Protein AF-U6KSF5-F1 (afdb_monomer)

Structure (mmCIF, N/CA/C/O backbone):
data_AF-U6KSF5-F1
#
_entry.id   AF-U6KSF5-F1
#
loop_
_atom_site.group_PDB
_atom_site.id
_atom_site.type_symbol
_atom_site.label_atom_id
_atom_site.label_alt_id
_atom_site.label_comp_id
_atom_site.label_asym_id
_atom_site.label_entity_id
_atom_site.label_seq_id
_atom_site.pdbx_PDB_ins_code
_atom_site.Cartn_x
_atom_site.Cartn_y
_atom_site.Cartn_z
_atom_site.occupancy
_atom_site.B_iso_or_equiv
_atom_site.auth_seq_id
_atom_site.auth_comp_id
_ato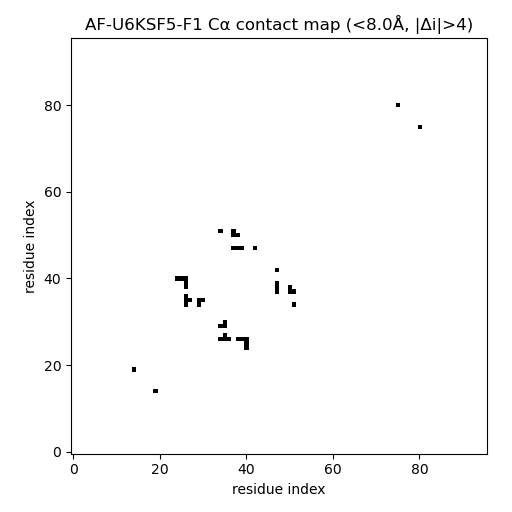m_site.auth_asym_id
_atom_site.auth_atom_id
_atom_site.pdbx_PDB_model_num
ATOM 1 N N . MET A 1 1 ? 51.119 26.376 4.479 1.00 58.59 1 MET A N 1
ATOM 2 C CA . MET A 1 1 ? 50.257 26.314 3.271 1.00 58.59 1 MET A CA 1
ATOM 3 C C . MET A 1 1 ? 48.824 25.981 3.683 1.00 58.59 1 MET A C 1
ATOM 5 O O . MET A 1 1 ? 48.631 24.988 4.375 1.00 58.59 1 MET A O 1
ATOM 9 N N . LYS A 1 2 ? 47.821 26.800 3.326 1.00 65.06 2 LYS A N 1
ATOM 10 C CA . LYS A 1 2 ? 46.407 26.511 3.648 1.00 65.06 2 LYS A CA 1
ATOM 11 C C . LYS A 1 2 ? 45.930 25.303 2.826 1.00 65.06 2 LYS A C 1
ATOM 13 O O . LYS A 1 2 ? 46.091 25.297 1.609 1.00 65.06 2 LYS A O 1
ATOM 18 N N . ARG A 1 3 ? 45.354 24.281 3.473 1.00 65.25 3 ARG A N 1
ATOM 19 C CA . ARG A 1 3 ? 44.778 23.105 2.794 1.00 65.25 3 ARG A CA 1
ATOM 20 C C . ARG A 1 3 ? 43.508 23.530 2.051 1.00 65.25 3 ARG A C 1
ATOM 22 O O . ARG A 1 3 ? 42.471 23.729 2.678 1.00 65.25 3 ARG A O 1
ATOM 29 N N . THR A 1 4 ? 43.569 23.680 0.733 1.00 73.56 4 THR A N 1
ATOM 30 C CA . THR A 1 4 ? 42.366 23.878 -0.084 1.00 73.56 4 THR A CA 1
ATOM 31 C C . THR A 1 4 ? 41.716 22.524 -0.373 1.00 73.56 4 THR A C 1
ATOM 33 O O . THR A 1 4 ? 42.385 21.547 -0.712 1.00 73.56 4 THR A O 1
ATOM 36 N N . ARG A 1 5 ? 40.394 22.425 -0.185 1.00 73.88 5 ARG A N 1
ATOM 37 C CA . ARG A 1 5 ? 39.645 21.202 -0.510 1.00 73.88 5 ARG A CA 1
ATOM 38 C C . ARG A 1 5 ? 39.684 20.991 -2.025 1.00 73.88 5 ARG A C 1
ATOM 40 O O . ARG A 1 5 ? 39.330 21.896 -2.779 1.00 73.88 5 ARG A O 1
ATOM 47 N N . LYS A 1 6 ? 40.081 19.796 -2.476 1.00 72.12 6 LYS A N 1
ATOM 48 C CA . LYS A 1 6 ? 40.000 19.427 -3.896 1.00 72.12 6 LYS A CA 1
ATOM 49 C C . LYS A 1 6 ? 38.531 19.423 -4.331 1.00 72.12 6 LYS A C 1
ATOM 51 O O . LYS A 1 6 ? 37.692 18.784 -3.698 1.00 72.12 6 LYS A O 1
ATOM 56 N N . ARG A 1 7 ? 38.217 20.148 -5.408 1.00 72.69 7 ARG A N 1
ATOM 57 C CA . ARG A 1 7 ? 36.874 20.199 -5.997 1.00 72.69 7 ARG A CA 1
ATOM 58 C C . ARG A 1 7 ? 36.556 18.840 -6.624 1.00 72.69 7 ARG A C 1
ATOM 60 O O . ARG A 1 7 ? 37.214 18.437 -7.577 1.00 72.69 7 ARG A O 1
ATOM 67 N N . VAL A 1 8 ? 35.547 18.141 -6.106 1.00 76.31 8 VAL A N 1
ATOM 68 C CA . VAL A 1 8 ? 35.062 16.889 -6.703 1.00 76.31 8 VAL A CA 1
ATOM 69 C C . VAL A 1 8 ? 34.175 17.237 -7.897 1.00 76.31 8 VAL A C 1
ATOM 71 O O . VAL A 1 8 ? 33.077 17.771 -7.734 1.00 76.31 8 VAL A O 1
ATOM 74 N N . LEU A 1 9 ? 34.657 16.965 -9.109 1.00 75.19 9 LEU A N 1
ATOM 75 C CA . LEU A 1 9 ? 33.851 17.085 -10.321 1.00 75.19 9 LEU A CA 1
ATOM 76 C C . LEU A 1 9 ? 32.898 15.888 -10.396 1.00 75.19 9 LEU A C 1
ATOM 78 O O . LEU A 1 9 ? 33.331 14.738 -10.414 1.00 75.19 9 LEU A O 1
ATOM 82 N N . ARG A 1 10 ? 31.586 16.151 -10.427 1.00 72.31 10 ARG A N 1
ATOM 83 C CA . ARG A 1 10 ? 30.588 15.097 -10.647 1.00 72.31 10 ARG A CA 1
ATOM 84 C C . ARG A 1 10 ? 30.693 14.607 -12.088 1.00 72.31 10 ARG A C 1
ATOM 86 O O . ARG A 1 10 ? 30.621 15.413 -13.015 1.00 72.31 10 ARG A O 1
ATOM 93 N N . VAL A 1 11 ? 30.820 13.293 -12.261 1.00 75.00 11 VAL A N 1
ATOM 94 C CA . VAL A 1 11 ? 30.820 12.645 -13.577 1.00 75.00 11 VAL A CA 1
ATOM 95 C C . VAL A 1 11 ? 29.526 13.010 -14.306 1.00 75.00 11 VAL A C 1
ATOM 97 O O . VAL A 1 11 ? 28.427 12.706 -13.839 1.00 75.00 11 VAL A O 1
ATOM 100 N N . GLN A 1 1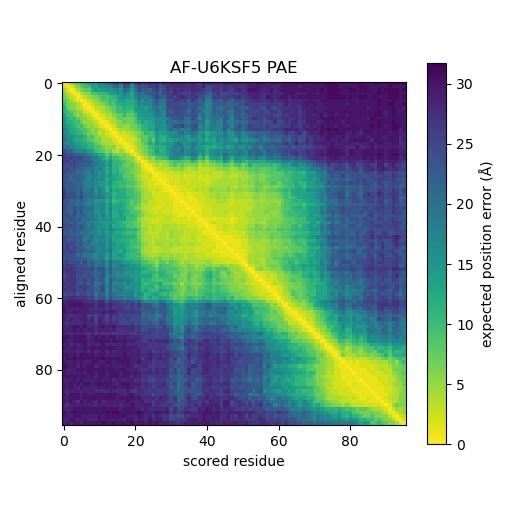2 ? 29.648 13.698 -15.441 1.00 70.69 12 GLN A N 1
ATOM 101 C CA . GLN A 1 12 ? 28.500 14.042 -16.271 1.00 70.69 12 GLN A CA 1
ATOM 102 C C . GLN A 1 12 ? 28.182 12.892 -17.229 1.00 70.69 12 GLN A C 1
ATOM 104 O O . GLN A 1 12 ? 29.026 12.450 -18.005 1.00 70.69 12 GLN A O 1
ATOM 109 N N . SER A 1 13 ? 26.935 12.423 -17.195 1.00 69.56 13 SER A N 1
ATOM 110 C CA . SER A 1 13 ? 26.426 11.444 -18.158 1.00 69.56 13 SER A CA 1
ATOM 111 C C . SER A 1 13 ? 26.390 12.038 -19.568 1.00 69.56 13 SER A C 1
ATOM 113 O O . SER A 1 13 ? 25.880 13.140 -19.762 1.00 69.56 13 SER A O 1
ATOM 115 N N . ARG A 1 14 ? 26.850 11.288 -20.575 1.00 76.69 14 ARG A N 1
ATOM 116 C CA . ARG A 1 14 ? 26.769 11.684 -21.995 1.00 76.69 14 ARG A CA 1
ATOM 117 C C . ARG A 1 14 ? 25.356 11.574 -22.593 1.00 76.69 14 ARG A C 1
ATOM 119 O O . ARG A 1 14 ? 25.154 11.925 -23.747 1.00 76.69 14 ARG A O 1
ATOM 126 N N . ARG A 1 15 ? 24.364 11.100 -21.829 1.00 70.75 15 ARG A N 1
ATOM 127 C CA . ARG A 1 15 ? 22.989 10.904 -22.323 1.00 70.75 15 ARG A CA 1
ATOM 128 C C . ARG A 1 15 ? 22.259 12.244 -22.526 1.00 70.75 15 ARG A C 1
ATOM 130 O O . ARG A 1 15 ? 22.457 13.152 -21.706 1.00 70.75 15 ARG A O 1
ATOM 137 N N . PRO A 1 16 ? 21.379 12.371 -23.540 1.00 74.75 16 PRO A N 1
ATOM 138 C CA . PRO A 1 16 ? 20.573 13.574 -23.764 1.00 74.75 16 PRO A CA 1
ATOM 139 C C . PRO A 1 16 ? 19.602 13.832 -22.600 1.00 74.75 16 PRO A C 1
ATOM 141 O O . PRO A 1 16 ? 19.148 12.894 -21.944 1.00 74.75 16 PRO A O 1
ATOM 144 N N . LYS A 1 17 ? 19.266 15.104 -22.321 1.00 68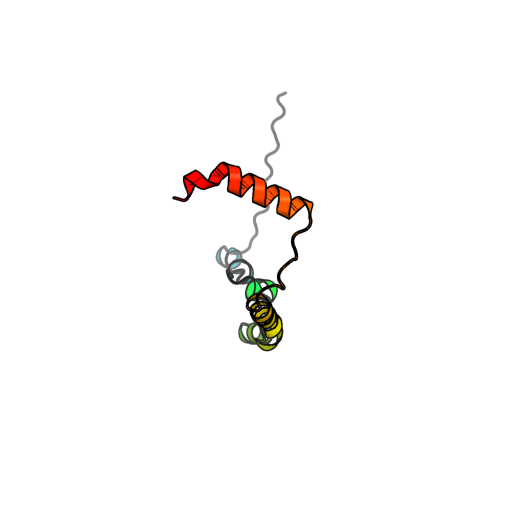.19 17 LYS A N 1
ATOM 145 C CA . LYS A 1 17 ? 18.401 15.491 -21.180 1.00 68.19 17 LYS A CA 1
ATOM 146 C C . LYS A 1 17 ? 17.022 14.814 -21.205 1.00 68.19 17 LYS A C 1
ATOM 148 O O . LYS A 1 17 ? 16.496 14.516 -20.139 1.00 68.19 17 LYS A O 1
ATOM 153 N N . SER A 1 18 ? 16.467 14.539 -22.385 1.00 63.19 18 SER A N 1
ATOM 154 C CA . SER A 1 18 ? 15.215 13.787 -22.564 1.00 63.19 18 SER A CA 1
ATOM 155 C C . SER A 1 18 ? 15.331 12.352 -22.046 1.00 63.19 18 SER A C 1
ATOM 157 O O . SER A 1 18 ? 14.507 11.923 -21.250 1.00 63.19 18 SER A O 1
ATOM 159 N N . ALA A 1 19 ? 16.418 11.651 -22.372 1.00 64.12 19 ALA A N 1
ATOM 160 C CA . ALA A 1 19 ? 16.718 10.324 -21.831 1.00 64.12 19 ALA A CA 1
ATOM 161 C C . ALA A 1 19 ? 17.085 10.357 -20.335 1.00 64.12 19 ALA A C 1
ATOM 163 O O . ALA A 1 19 ? 16.899 9.368 -19.634 1.00 64.12 19 ALA A O 1
ATOM 164 N N . ARG A 1 20 ? 17.571 11.497 -19.816 1.00 63.03 20 ARG A N 1
ATOM 165 C CA . ARG A 1 20 ? 17.736 11.713 -18.363 1.00 63.03 20 ARG A CA 1
ATOM 166 C C . ARG A 1 20 ? 16.397 11.907 -17.639 1.00 63.03 20 ARG A C 1
ATOM 168 O O . ARG A 1 20 ? 16.342 11.689 -16.436 1.00 63.03 20 ARG A O 1
ATOM 175 N N . ARG A 1 21 ? 15.351 12.336 -18.354 1.00 59.94 21 ARG A N 1
ATOM 176 C CA . ARG A 1 21 ? 13.987 12.584 -17.850 1.00 59.94 21 ARG A CA 1
ATOM 177 C C . ARG A 1 21 ? 12.989 11.467 -18.187 1.00 59.94 21 ARG A C 1
ATOM 179 O O . ARG A 1 21 ? 11.857 11.529 -17.729 1.00 59.94 21 ARG A O 1
ATOM 186 N N . GLY A 1 22 ? 13.391 10.475 -18.981 1.00 57.81 22 GLY A N 1
ATOM 187 C CA . GLY A 1 22 ? 12.470 9.549 -19.648 1.00 57.81 22 GLY A CA 1
ATOM 188 C C . GLY A 1 22 ? 11.895 8.432 -18.781 1.00 57.81 22 GLY A C 1
ATOM 189 O O . GLY A 1 22 ? 11.001 7.731 -19.239 1.00 57.81 22 GLY A O 1
ATOM 190 N N . PHE A 1 23 ? 12.372 8.255 -17.548 1.00 62.34 23 PHE A N 1
ATOM 191 C CA . PHE A 1 23 ? 11.811 7.253 -16.646 1.00 62.34 23 PHE A CA 1
ATOM 192 C C . PHE A 1 23 ? 10.916 7.931 -15.612 1.00 62.34 23 PHE A C 1
ATOM 194 O O . PHE A 1 23 ? 11.387 8.422 -14.584 1.00 62.34 23 PHE A O 1
ATOM 201 N N . TYR A 1 24 ? 9.619 7.984 -15.913 1.00 69.50 24 TYR A N 1
ATOM 202 C CA . TYR A 1 24 ? 8.615 8.346 -14.923 1.00 69.50 24 TYR A CA 1
ATOM 203 C C . TYR A 1 24 ? 8.371 7.117 -14.052 1.00 69.50 24 TYR A C 1
ATOM 205 O O . TYR A 1 24 ? 7.793 6.127 -14.493 1.00 69.50 24 TYR A O 1
ATOM 213 N N . ASP A 1 25 ? 8.870 7.161 -12.821 1.00 78.50 25 ASP A N 1
ATOM 214 C CA . ASP A 1 25 ? 8.678 6.089 -11.852 1.00 78.50 25 ASP A CA 1
ATOM 215 C C . ASP A 1 25 ? 7.226 6.135 -11.348 1.00 78.50 25 ASP A C 1
ATOM 217 O O . ASP A 1 25 ? 6.904 6.780 -10.347 1.00 78.50 25 ASP A O 1
ATOM 221 N N . LEU A 1 26 ? 6.328 5.492 -12.098 1.00 82.12 26 LEU A N 1
ATOM 222 C CA . LEU A 1 26 ? 4.894 5.453 -11.806 1.00 82.12 26 LEU A CA 1
ATOM 223 C C . LEU A 1 26 ? 4.628 4.827 -10.437 1.00 82.12 26 LEU A C 1
ATOM 225 O O . LEU A 1 26 ? 3.758 5.300 -9.707 1.00 82.12 26 LEU A O 1
ATOM 229 N N . LYS A 1 27 ? 5.440 3.844 -10.035 1.00 86.06 27 LYS A N 1
ATOM 230 C CA . LYS A 1 27 ? 5.401 3.267 -8.689 1.00 86.06 27 LYS A CA 1
ATOM 231 C C . LYS A 1 27 ? 5.622 4.324 -7.603 1.00 86.06 27 LYS A C 1
ATOM 233 O O . LYS A 1 27 ? 4.887 4.349 -6.620 1.00 86.06 27 LYS A O 1
ATOM 238 N N . LYS A 1 28 ? 6.608 5.217 -7.749 1.00 84.75 28 LYS A N 1
ATOM 239 C CA . LYS A 1 28 ? 6.851 6.285 -6.757 1.00 84.75 28 LYS A CA 1
ATOM 240 C C . LYS A 1 28 ? 5.707 7.287 -6.669 1.00 84.75 28 LYS A C 1
ATOM 242 O O . LYS A 1 28 ? 5.403 7.725 -5.559 1.00 84.75 28 LYS A O 1
ATOM 247 N N . ASN A 1 29 ? 5.084 7.591 -7.804 1.00 84.25 29 ASN A N 1
ATOM 248 C CA . ASN A 1 29 ? 4.028 8.595 -7.920 1.00 84.25 29 ASN A CA 1
ATOM 249 C C . ASN A 1 29 ? 2.617 8.056 -7.625 1.00 84.25 29 ASN A C 1
ATOM 251 O O . ASN A 1 29 ? 1.685 8.847 -7.510 1.00 84.25 29 ASN A O 1
ATOM 255 N N . CYS A 1 30 ? 2.438 6.740 -7.479 1.00 85.12 30 CYS A N 1
ATOM 256 C CA . CYS A 1 30 ? 1.171 6.171 -7.023 1.00 85.12 30 CYS A CA 1
ATOM 257 C C . CYS A 1 30 ? 0.890 6.576 -5.570 1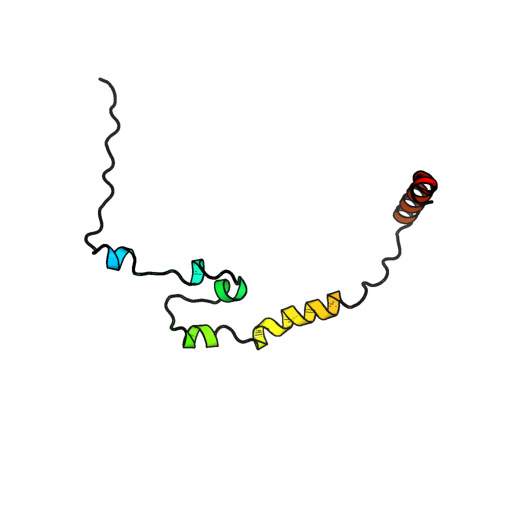.00 85.12 30 CYS A C 1
ATOM 259 O O . CYS A 1 30 ? 1.712 6.335 -4.680 1.00 85.12 30 CYS A O 1
ATOM 261 N N . LEU A 1 31 ? -0.285 7.170 -5.343 1.00 86.56 31 LEU A N 1
ATOM 262 C CA . LEU A 1 31 ? -0.790 7.497 -4.006 1.00 86.56 31 LEU A CA 1
ATOM 263 C C . LEU A 1 31 ? -1.375 6.269 -3.305 1.00 86.56 31 LEU A C 1
ATOM 265 O O . LEU A 1 31 ? -1.219 6.123 -2.097 1.00 86.56 31 LEU A O 1
ATOM 269 N N . ASP A 1 32 ? -2.006 5.374 -4.067 1.00 85.12 32 ASP A N 1
ATOM 270 C CA . ASP A 1 32 ? -2.596 4.152 -3.530 1.00 85.12 32 ASP A CA 1
ATOM 271 C C . ASP A 1 32 ? -1.488 3.179 -3.068 1.00 85.12 32 ASP A C 1
ATOM 273 O O . ASP A 1 32 ? -0.663 2.753 -3.890 1.00 85.12 32 ASP A O 1
ATOM 277 N N . PRO A 1 33 ? -1.443 2.814 -1.771 1.00 84.31 33 PRO A N 1
ATOM 278 C CA . PRO A 1 33 ? -0.420 1.933 -1.220 1.00 84.31 33 PRO A CA 1
ATOM 279 C C . PRO A 1 33 ? -0.487 0.506 -1.780 1.00 84.31 33 PRO A C 1
ATOM 281 O O . PRO A 1 33 ? 0.561 -0.127 -1.939 1.00 84.31 33 PRO A O 1
ATOM 284 N N . ILE A 1 34 ? -1.679 0.001 -2.112 1.00 83.50 34 ILE A N 1
ATOM 285 C CA . ILE A 1 34 ? -1.872 -1.352 -2.652 1.00 83.50 34 ILE A CA 1
ATOM 286 C C . ILE A 1 34 ? -1.296 -1.411 -4.063 1.00 83.50 34 ILE A C 1
ATOM 288 O O . ILE A 1 34 ? -0.434 -2.247 -4.358 1.00 83.50 34 ILE A O 1
ATOM 292 N N . LEU A 1 35 ? -1.700 -0.463 -4.913 1.00 83.50 35 LEU A N 1
ATOM 293 C CA . LEU A 1 35 ? -1.151 -0.333 -6.259 1.00 83.50 35 LEU A CA 1
ATOM 294 C C . LEU A 1 35 ? 0.357 -0.110 -6.201 1.00 83.50 35 LEU A C 1
ATOM 296 O O . LEU A 1 35 ? 1.107 -0.823 -6.859 1.00 83.50 35 LEU A O 1
ATOM 300 N N . LYS A 1 36 ? 0.836 0.799 -5.350 1.00 87.94 36 LYS A N 1
ATOM 301 C CA . LYS A 1 36 ? 2.266 1.079 -5.186 1.00 87.94 36 LYS A CA 1
ATOM 302 C C . LYS A 1 36 ? 3.079 -0.146 -4.773 1.00 87.94 36 LYS A C 1
ATOM 304 O O . LYS A 1 36 ? 4.210 -0.294 -5.235 1.00 87.94 36 LYS A O 1
ATOM 309 N N . LYS A 1 37 ? 2.549 -1.027 -3.921 1.00 87.19 37 LYS A N 1
ATOM 310 C CA . LYS A 1 37 ? 3.234 -2.260 -3.502 1.00 87.19 37 LYS A CA 1
ATOM 311 C C . LYS A 1 37 ? 3.391 -3.235 -4.671 1.00 87.19 37 LYS A C 1
ATOM 313 O O . LYS A 1 37 ? 4.480 -3.780 -4.867 1.00 87.19 37 LYS A O 1
ATOM 318 N N . ASN A 1 38 ? 2.334 -3.394 -5.465 1.00 86.19 38 ASN A N 1
ATOM 319 C CA . ASN A 1 38 ? 2.235 -4.429 -6.494 1.00 86.19 38 ASN A CA 1
ATOM 320 C C . ASN A 1 38 ? 2.717 -3.973 -7.886 1.00 86.19 38 ASN A C 1
ATOM 322 O O . ASN A 1 38 ? 3.088 -4.810 -8.711 1.00 86.19 38 ASN A O 1
ATOM 326 N N . TYR A 1 39 ? 2.769 -2.663 -8.146 1.00 88.12 39 TYR A N 1
ATOM 327 C CA . TYR A 1 39 ? 3.140 -2.098 -9.443 1.00 88.12 39 TYR A CA 1
ATOM 328 C C . TYR A 1 39 ? 4.616 -2.336 -9.783 1.00 88.12 39 TYR A C 1
ATOM 330 O O . TYR A 1 39 ? 5.521 -2.079 -8.976 1.00 88.12 39 TYR A O 1
ATOM 338 N N . LYS A 1 40 ? 4.872 -2.786 -11.017 1.00 88.81 40 LYS A N 1
ATOM 339 C CA . LYS A 1 40 ? 6.218 -2.961 -11.575 1.00 88.81 40 LYS A CA 1
ATOM 340 C C . LYS A 1 40 ? 6.384 -2.057 -12.793 1.00 88.81 40 LYS A C 1
ATOM 342 O O . LYS A 1 40 ? 5.698 -2.246 -13.792 1.00 88.81 40 LYS A O 1
ATOM 347 N N . ASN A 1 41 ? 7.316 -1.105 -12.724 1.00 85.25 41 ASN A N 1
ATOM 348 C CA . ASN A 1 41 ? 7.565 -0.158 -13.821 1.00 85.25 41 ASN A CA 1
ATOM 349 C C . ASN A 1 41 ? 8.076 -0.839 -15.102 1.00 85.25 41 ASN A C 1
ATOM 351 O O . ASN A 1 41 ? 7.874 -0.309 -16.187 1.00 85.25 41 ASN A O 1
ATOM 355 N N . ASP A 1 42 ? 8.699 -2.014 -14.981 1.00 85.88 42 ASP A N 1
ATOM 356 C CA . ASP A 1 42 ? 9.218 -2.779 -16.125 1.00 85.88 42 ASP A CA 1
ATOM 357 C C . ASP A 1 42 ? 8.108 -3.505 -16.909 1.00 85.88 42 ASP A C 1
ATOM 359 O O . ASP A 1 42 ? 8.362 -4.089 -17.960 1.00 85.88 42 ASP A O 1
ATOM 363 N N . LYS A 1 43 ? 6.875 -3.509 -16.386 1.00 86.81 43 LYS A N 1
ATOM 364 C CA . LYS A 1 43 ? 5.719 -4.184 -16.980 1.00 86.81 43 LYS A CA 1
ATOM 365 C C . LYS A 1 43 ? 4.768 -3.191 -17.637 1.00 86.81 43 LYS A C 1
ATOM 367 O O . LYS A 1 43 ? 4.637 -2.046 -17.209 1.00 86.81 43 LYS A O 1
ATOM 372 N N . THR A 1 44 ? 4.040 -3.665 -18.646 1.00 86.56 44 THR A N 1
ATOM 373 C CA . THR A 1 44 ? 2.974 -2.874 -19.281 1.00 86.56 44 THR A CA 1
ATOM 374 C C . THR A 1 44 ? 1.786 -2.677 -18.335 1.00 86.56 44 THR A C 1
ATOM 376 O O . THR A 1 44 ? 1.596 -3.426 -17.374 1.00 86.56 44 THR A O 1
ATOM 379 N N . LEU A 1 45 ? 0.934 -1.686 -18.618 1.00 83.38 45 LEU A N 1
ATOM 380 C CA . LEU A 1 45 ? -0.260 -1.409 -17.807 1.00 83.38 45 LEU A CA 1
ATOM 381 C C . LEU A 1 45 ? -1.214 -2.608 -17.728 1.00 83.38 45 LEU A C 1
ATOM 383 O O . LEU A 1 45 ? -1.736 -2.894 -16.656 1.00 83.38 45 LEU A O 1
ATOM 387 N N . ILE A 1 46 ? -1.397 -3.340 -18.832 1.00 87.38 46 ILE A N 1
ATOM 388 C CA . ILE A 1 46 ? -2.259 -4.531 -18.883 1.00 87.38 46 ILE A CA 1
ATOM 389 C C . ILE A 1 46 ? -1.711 -5.626 -17.960 1.00 87.38 46 ILE A C 1
ATOM 391 O O . ILE A 1 46 ? -2.456 -6.201 -17.170 1.00 87.38 46 ILE A O 1
ATOM 395 N N . GLN A 1 47 ? -0.397 -5.861 -17.998 1.00 86.88 47 GLN A N 1
ATOM 396 C CA . GLN A 1 47 ?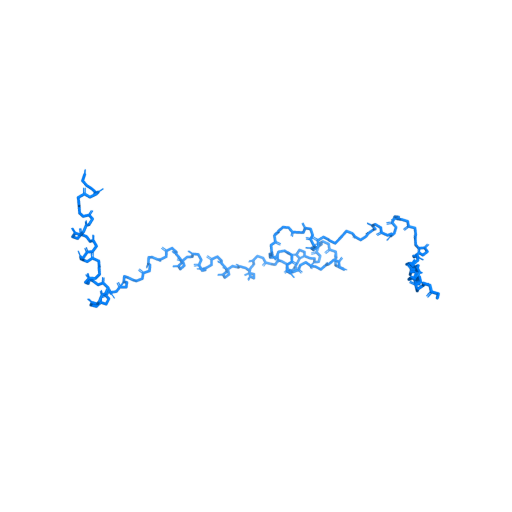 0.263 -6.830 -17.121 1.00 86.88 47 GLN A CA 1
ATOM 397 C C . GLN A 1 47 ? 0.207 -6.408 -15.648 1.00 86.88 47 GLN A C 1
ATOM 399 O O . GLN A 1 47 ? 0.017 -7.254 -14.781 1.00 86.88 47 GLN A O 1
ATOM 404 N N . ASN A 1 48 ? 0.352 -5.115 -15.344 1.00 87.69 48 ASN A N 1
ATOM 405 C CA . ASN A 1 48 ? 0.201 -4.610 -13.977 1.00 87.69 48 ASN A CA 1
ATOM 406 C C . ASN A 1 48 ? -1.249 -4.710 -13.483 1.00 87.69 48 ASN A C 1
ATOM 408 O O . ASN A 1 48 ? -1.464 -5.031 -12.320 1.00 87.69 48 ASN A O 1
ATOM 412 N N . LYS A 1 49 ? -2.242 -4.515 -14.358 1.00 83.94 49 LYS A N 1
ATOM 413 C CA . LYS A 1 49 ? -3.661 -4.689 -14.019 1.00 83.94 49 LYS A CA 1
ATOM 414 C C . LYS A 1 49 ? -3.978 -6.132 -13.618 1.00 83.94 49 LYS A C 1
ATOM 416 O O . LYS A 1 49 ? -4.732 -6.342 -12.683 1.00 83.94 49 LYS A O 1
ATOM 421 N N . GLN A 1 50 ? -3.358 -7.117 -14.269 1.00 82.56 50 GLN A N 1
ATOM 422 C CA . GLN A 1 50 ? -3.501 -8.534 -13.904 1.00 82.56 50 GLN A CA 1
ATOM 423 C C . GLN A 1 50 ? -2.868 -8.886 -12.547 1.00 82.56 50 GLN A C 1
ATOM 425 O O . GLN A 1 50 ? -3.267 -9.868 -11.932 1.00 82.56 50 GLN A O 1
ATOM 430 N N . LEU A 1 51 ? -1.884 -8.110 -12.073 1.00 77.94 51 LEU A N 1
ATOM 431 C CA . LEU A 1 51 ? -1.273 -8.308 -10.750 1.00 77.94 51 LEU A CA 1
ATOM 432 C C . LEU A 1 51 ? -2.142 -7.774 -9.607 1.00 77.94 51 LEU A C 1
ATOM 434 O O . LEU A 1 51 ? -1.881 -8.093 -8.451 1.00 77.94 51 LEU A O 1
ATOM 438 N N . VAL A 1 52 ? -3.130 -6.938 -9.919 1.00 75.12 52 VAL A N 1
ATOM 439 C CA . VAL A 1 52 ? -4.042 -6.334 -8.951 1.00 75.12 52 VAL A CA 1
ATOM 440 C C . VAL A 1 52 ? -5.397 -6.996 -9.154 1.00 75.12 52 VAL A C 1
ATOM 442 O O . VAL A 1 52 ? -6.285 -6.453 -9.806 1.00 75.12 52 VAL A O 1
ATOM 445 N N . ASP A 1 53 ? -5.528 -8.219 -8.647 1.00 74.81 53 ASP A N 1
ATOM 446 C CA . ASP A 1 53 ? -6.816 -8.904 -8.632 1.00 74.81 53 ASP A CA 1
ATOM 447 C C . ASP A 1 53 ? -7.595 -8.485 -7.381 1.00 74.81 53 ASP A C 1
ATOM 449 O O . ASP A 1 53 ? -7.114 -8.619 -6.253 1.00 74.81 53 ASP A O 1
ATOM 453 N N . LEU A 1 54 ? -8.821 -7.993 -7.577 1.00 69.25 54 LEU A N 1
ATOM 454 C CA . LEU A 1 54 ? -9.711 -7.588 -6.488 1.00 69.25 54 LEU A CA 1
ATOM 455 C C . LEU A 1 54 ? -9.950 -8.741 -5.510 1.00 69.25 54 LEU A C 1
ATOM 457 O O . LEU A 1 54 ? -10.030 -8.509 -4.305 1.00 69.25 54 LEU A O 1
ATOM 461 N N . LYS A 1 55 ? -9.975 -9.988 -6.006 1.00 72.19 55 LYS A N 1
ATOM 462 C CA . LYS A 1 55 ? -10.159 -11.182 -5.169 1.00 72.19 55 LYS A CA 1
ATOM 463 C C . LYS A 1 55 ? -9.092 -11.321 -4.087 1.00 72.19 55 LYS A C 1
ATOM 465 O O . LYS A 1 55 ? -9.408 -11.727 -2.973 1.00 72.19 55 LYS A O 1
ATOM 470 N N . GLN A 1 56 ? -7.848 -10.946 -4.386 1.00 73.12 56 GLN A N 1
ATOM 471 C CA . GLN A 1 56 ? -6.734 -11.057 -3.441 1.00 73.12 56 GLN A CA 1
ATOM 472 C C . GLN A 1 56 ? -6.868 -10.084 -2.268 1.00 73.12 56 GLN A C 1
ATOM 474 O O . GLN A 1 56 ? -6.309 -10.332 -1.205 1.00 73.12 56 GLN A O 1
ATOM 479 N N . HIS A 1 57 ? -7.640 -9.010 -2.434 1.00 73.25 57 HIS A N 1
ATOM 480 C CA . HIS A 1 57 ? -7.836 -7.973 -1.425 1.00 73.25 57 HIS A CA 1
ATOM 481 C C . HIS A 1 57 ? -9.186 -8.068 -0.700 1.00 73.25 57 HIS A C 1
ATOM 483 O O . HIS A 1 57 ? -9.431 -7.286 0.212 1.00 73.25 57 HIS A O 1
ATOM 489 N N . LEU A 1 58 ? -10.031 -9.056 -1.027 1.00 72.31 58 LEU A N 1
ATOM 490 C CA . LEU A 1 58 ? -11.329 -9.258 -0.364 1.00 72.31 58 LEU A CA 1
ATOM 491 C C . LEU A 1 58 ? -11.210 -9.549 1.138 1.00 72.31 58 LEU A C 1
ATOM 493 O O . LEU A 1 58 ? -12.113 -9.206 1.891 1.00 72.31 58 LEU A O 1
ATOM 497 N N . HIS A 1 59 ? -10.102 -10.140 1.591 1.00 72.94 59 HIS A N 1
ATOM 498 C CA . HIS A 1 59 ? -9.877 -10.392 3.018 1.00 72.94 59 HIS A CA 1
ATOM 499 C C . HIS A 1 59 ? -9.773 -9.093 3.835 1.00 72.94 59 HIS A C 1
ATOM 501 O O . HIS A 1 59 ? -10.269 -9.049 4.951 1.00 72.94 59 HIS A O 1
ATOM 507 N N . LEU A 1 60 ? -9.230 -8.015 3.253 1.00 69.19 60 LEU A N 1
ATOM 508 C CA . LEU A 1 60 ? -9.150 -6.706 3.915 1.00 69.19 60 LEU A CA 1
ATOM 509 C C . LEU A 1 60 ? -10.542 -6.101 4.155 1.00 69.19 60 LEU A C 1
ATOM 511 O O . LEU A 1 60 ? -10.743 -5.395 5.132 1.00 69.19 60 LEU A O 1
ATOM 515 N N . LEU A 1 61 ? -11.513 -6.408 3.288 1.00 67.12 61 LEU A N 1
ATOM 516 C CA . LEU A 1 61 ? -12.919 -6.025 3.468 1.00 67.12 61 LEU A CA 1
ATOM 517 C C . LEU A 1 61 ? -13.643 -6.904 4.501 1.00 67.12 61 LEU A C 1
ATOM 519 O O . LEU A 1 61 ? -14.643 -6.482 5.075 1.00 67.12 61 LEU A O 1
ATOM 523 N N . ALA A 1 62 ? -13.178 -8.135 4.728 1.00 62.44 62 ALA A N 1
ATOM 524 C CA . ALA A 1 62 ? -13.771 -9.033 5.717 1.00 62.44 62 ALA A CA 1
ATOM 525 C C . ALA A 1 62 ? -13.443 -8.595 7.156 1.00 62.44 62 ALA A C 1
ATOM 527 O O . ALA A 1 62 ? -14.290 -8.733 8.041 1.00 62.44 62 ALA A O 1
ATOM 528 N N . ASP A 1 63 ? -12.271 -7.995 7.375 1.00 59.75 63 ASP A N 1
ATOM 529 C CA . ASP A 1 63 ? -11.894 -7.411 8.667 1.00 59.75 63 ASP A CA 1
ATOM 530 C C . ASP A 1 63 ? -12.807 -6.226 9.049 1.00 59.75 63 ASP A C 1
ATOM 532 O O . ASP A 1 63 ? -13.156 -6.067 10.219 1.00 59.75 63 ASP A O 1
ATOM 536 N N . ASP A 1 64 ? -13.321 -5.465 8.073 1.00 60.41 64 ASP A N 1
ATOM 537 C CA . ASP A 1 64 ? -14.320 -4.409 8.315 1.00 60.41 64 ASP A CA 1
ATOM 538 C C . ASP A 1 64 ? -15.656 -4.962 8.840 1.00 60.41 64 ASP A C 1
ATOM 540 O O . ASP A 1 64 ? -16.346 -4.301 9.620 1.00 60.41 64 ASP A O 1
ATOM 544 N N . LEU A 1 65 ? -16.045 -6.183 8.452 1.00 62.84 65 LEU A N 1
ATOM 545 C CA . LEU A 1 65 ? -17.241 -6.833 9.000 1.00 62.84 65 LEU A CA 1
ATOM 546 C C . LEU A 1 65 ? -17.034 -7.250 10.460 1.00 62.84 65 LEU A C 1
ATOM 548 O O . LEU A 1 65 ? -17.959 -7.110 11.258 1.00 62.84 65 LEU A O 1
ATOM 552 N N . GLN A 1 66 ? -15.834 -7.704 10.831 1.00 62.47 66 GLN A N 1
ATOM 553 C CA . GLN A 1 66 ? -15.493 -7.985 12.229 1.00 62.47 66 GLN A CA 1
ATOM 554 C C . GLN A 1 66 ? -15.414 -6.697 13.061 1.00 62.47 66 GLN A C 1
ATOM 556 O O . GLN A 1 66 ? -15.897 -6.670 14.188 1.00 62.47 66 GLN A O 1
ATOM 561 N N . LEU A 1 67 ? -14.913 -5.597 12.494 1.00 60.91 67 LEU A N 1
ATOM 562 C CA . LEU A 1 67 ? -14.950 -4.273 13.132 1.00 60.91 67 LEU A CA 1
ATOM 563 C C . LEU A 1 67 ? -16.378 -3.730 13.311 1.00 60.91 67 LEU A C 1
ATOM 565 O O . LEU A 1 67 ? -16.624 -2.950 14.230 1.00 60.91 67 LEU A O 1
ATOM 569 N N . ARG A 1 68 ? -17.330 -4.140 12.459 1.00 62.94 68 ARG A N 1
ATOM 570 C CA . ARG A 1 68 ? -18.763 -3.841 12.633 1.00 62.94 68 ARG A CA 1
ATOM 571 C C . ARG A 1 68 ? -19.426 -4.684 13.710 1.00 62.94 68 ARG A C 1
ATOM 573 O O . ARG A 1 68 ? -20.452 -4.258 14.240 1.00 62.94 68 ARG A O 1
ATOM 580 N N . THR A 1 69 ? -18.897 -5.870 14.018 1.00 67.38 69 THR A N 1
ATOM 581 C CA . THR A 1 69 ? -19.420 -6.622 15.157 1.00 67.38 69 THR A CA 1
ATOM 582 C C . THR A 1 69 ? -19.058 -5.867 16.434 1.00 67.38 69 THR A C 1
ATOM 584 O O . THR A 1 69 ? -17.885 -5.542 16.629 1.00 67.38 69 THR A O 1
ATOM 587 N N . PRO A 1 70 ? -20.038 -5.530 17.292 1.00 66.38 70 PRO A N 1
ATOM 588 C CA . PRO A 1 70 ? -19.734 -4.881 18.555 1.00 66.38 70 PRO A CA 1
ATOM 589 C C . PRO A 1 70 ? -18.780 -5.792 19.321 1.00 66.38 70 PRO A C 1
ATOM 591 O O . PRO A 1 70 ? -19.044 -6.989 19.474 1.00 66.38 70 PRO A O 1
ATOM 594 N N . SER A 1 71 ? -17.645 -5.238 19.751 1.00 64.69 71 SER A N 1
ATOM 595 C CA . SER A 1 71 ? -16.671 -6.003 20.518 1.00 64.69 71 SER A CA 1
ATOM 596 C C . SER A 1 71 ? -17.371 -6.621 21.733 1.00 64.69 71 SER A C 1
ATOM 598 O O . SER A 1 71 ? -18.238 -5.977 22.338 1.00 64.69 71 SER A O 1
ATOM 600 N N . PRO A 1 72 ? -17.054 -7.880 22.089 1.00 70.00 72 PRO A N 1
ATOM 601 C CA . PRO A 1 72 ? -17.665 -8.500 23.252 1.00 70.00 72 PRO A CA 1
ATOM 602 C C . PRO A 1 72 ? -17.406 -7.599 24.456 1.00 70.00 72 PRO A C 1
ATOM 604 O O . PRO A 1 72 ? -16.266 -7.189 24.682 1.00 70.00 72 PRO A O 1
ATOM 607 N N . HIS A 1 73 ? -18.467 -7.262 25.198 1.00 63.81 73 HIS A N 1
ATOM 608 C CA . HIS A 1 73 ? -18.372 -6.394 26.366 1.00 63.81 73 HIS A CA 1
ATOM 609 C C . HIS A 1 73 ? -17.271 -6.9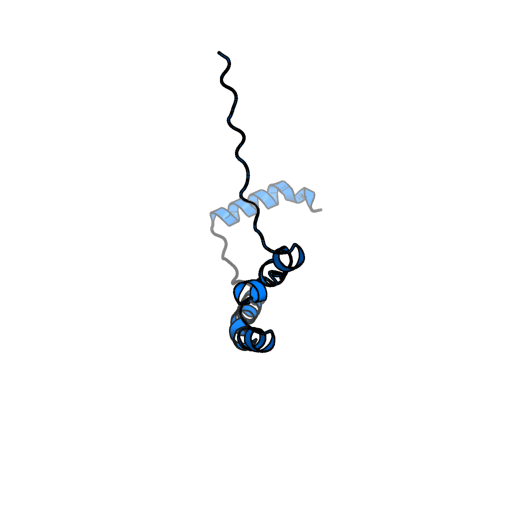13 27.293 1.00 63.81 73 HIS A C 1
ATOM 611 O O . HIS A 1 73 ? -17.434 -7.935 27.966 1.00 63.81 73 HIS A O 1
ATOM 617 N N . LYS A 1 74 ? -16.131 -6.212 27.314 1.00 71.31 74 LYS A N 1
ATOM 618 C CA . LYS A 1 74 ? -15.046 -6.500 28.246 1.00 71.31 74 LYS A CA 1
ATOM 619 C C . LYS A 1 74 ? -15.625 -6.296 29.641 1.00 71.31 74 LYS A C 1
ATOM 621 O O . LYS A 1 74 ? -15.969 -5.174 30.009 1.00 71.31 74 LYS A O 1
ATOM 626 N N . ARG A 1 75 ? -15.775 -7.381 30.406 1.00 72.12 75 ARG A N 1
ATOM 627 C CA . ARG A 1 75 ? -16.110 -7.272 31.828 1.00 72.12 75 ARG A CA 1
ATOM 628 C C . ARG A 1 75 ? -14.959 -6.523 32.488 1.00 72.12 75 ARG A C 1
ATOM 630 O O . ARG A 1 75 ? -13.818 -6.979 32.427 1.00 72.12 75 ARG A O 1
ATOM 637 N N . LEU A 1 76 ? -15.261 -5.341 33.016 1.00 74.62 76 LEU A N 1
ATOM 638 C CA . LEU A 1 76 ? -14.280 -4.502 33.690 1.00 74.62 76 LEU A CA 1
ATOM 639 C C . LEU A 1 76 ? -13.721 -5.261 34.888 1.00 74.62 76 LEU A C 1
ATOM 641 O O . LEU A 1 76 ? -14.465 -5.902 35.632 1.00 74.62 76 LEU A O 1
ATOM 645 N N . ASN A 1 77 ? -12.409 -5.185 35.062 1.00 81.75 77 ASN A N 1
ATOM 646 C CA . ASN A 1 77 ? -11.756 -5.778 36.216 1.00 81.75 77 ASN A CA 1
ATOM 647 C C . ASN A 1 77 ? -12.098 -4.970 37.484 1.00 81.75 77 ASN A C 1
ATOM 649 O O . ASN A 1 77 ? -12.413 -3.782 37.394 1.00 81.75 77 ASN A O 1
ATOM 653 N N . GLU A 1 78 ? -11.989 -5.564 38.675 1.00 76.50 78 GLU A N 1
ATOM 654 C CA . GLU A 1 78 ? -12.393 -4.908 39.939 1.00 76.50 78 GLU A CA 1
ATOM 655 C C . GLU A 1 78 ? -11.688 -3.566 40.206 1.00 76.50 78 GLU A C 1
ATOM 657 O O . GLU A 1 78 ? -12.204 -2.695 40.908 1.00 76.50 78 GLU A O 1
ATOM 662 N N . MET A 1 79 ? -10.485 -3.382 39.662 1.00 79.31 79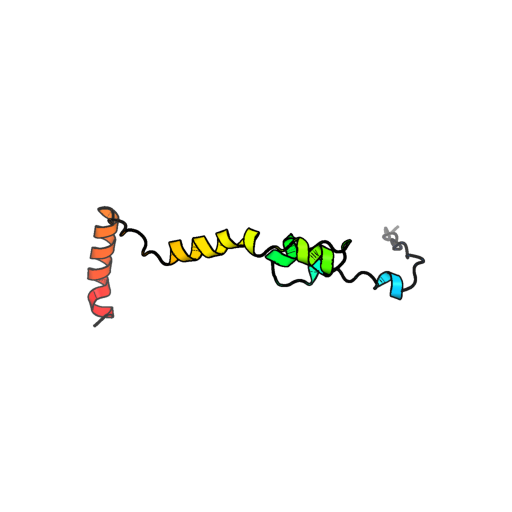 MET A N 1
ATOM 663 C CA . MET A 1 79 ? -9.750 -2.124 39.777 1.00 79.31 79 MET A CA 1
ATOM 664 C C . MET A 1 79 ? -10.246 -1.069 38.781 1.00 79.31 79 MET A C 1
ATOM 666 O O . MET A 1 79 ? -10.328 0.107 39.127 1.00 79.31 79 MET A O 1
ATOM 670 N N . GLU A 1 80 ? -10.623 -1.482 37.568 1.00 79.81 80 GLU A N 1
ATOM 671 C CA . GLU A 1 80 ? -11.164 -0.592 36.535 1.00 79.81 80 GLU A CA 1
ATOM 672 C C . GLU A 1 80 ? -12.537 -0.044 36.965 1.00 79.81 80 GLU A C 1
ATOM 674 O O . GLU A 1 80 ? -12.802 1.147 36.804 1.00 79.81 80 GLU A O 1
ATOM 679 N N . THR A 1 81 ? -13.375 -0.868 37.607 1.00 82.94 81 THR A N 1
ATOM 680 C CA . THR A 1 81 ? -14.674 -0.429 38.149 1.00 82.94 81 THR A CA 1
ATOM 681 C C . THR A 1 81 ? -14.519 0.599 39.272 1.00 82.94 81 THR A C 1
ATOM 683 O O . THR A 1 81 ? -15.219 1.610 39.263 1.00 82.94 81 THR A O 1
ATOM 686 N N . LYS A 1 82 ? -13.557 0.406 40.187 1.00 86.31 82 LYS A N 1
ATOM 687 C CA . LYS A 1 82 ? -13.231 1.374 41.254 1.00 86.31 82 LYS A CA 1
ATOM 688 C C . LYS A 1 82 ? -12.691 2.702 40.719 1.00 86.31 82 LYS A C 1
ATOM 690 O O . LYS A 1 82 ? -12.917 3.748 41.322 1.00 86.31 82 LYS A O 1
ATOM 695 N N . ILE A 1 83 ? -11.938 2.676 39.619 1.00 84.12 83 ILE A N 1
ATOM 696 C CA . ILE A 1 83 ? -11.441 3.901 38.978 1.00 84.12 83 ILE A CA 1
ATOM 697 C C . ILE A 1 83 ? -12.611 4.664 38.356 1.00 84.12 83 ILE A C 1
ATOM 699 O O . I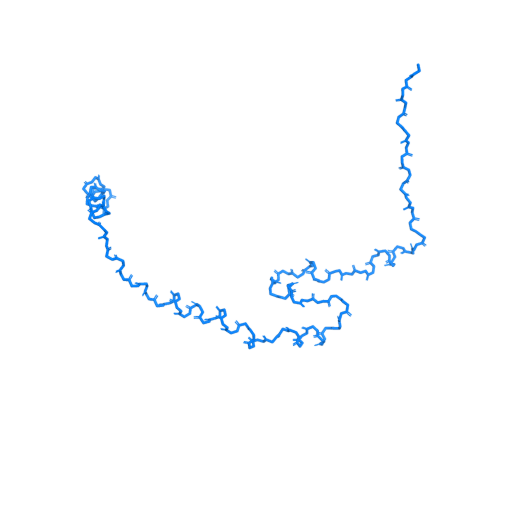LE A 1 83 ? -12.744 5.864 38.584 1.00 84.12 83 ILE A O 1
ATOM 703 N N . ILE A 1 84 ? -13.485 3.970 37.623 1.00 84.06 84 ILE A N 1
ATOM 704 C CA . ILE A 1 84 ? -14.652 4.585 36.984 1.00 84.06 84 ILE A CA 1
ATOM 705 C C . ILE A 1 84 ? -15.607 5.163 38.031 1.00 84.06 84 ILE A C 1
ATOM 707 O O . ILE A 1 84 ? -16.040 6.299 37.867 1.00 84.06 84 ILE A O 1
ATOM 711 N N . SER A 1 85 ? -15.883 4.457 39.133 1.00 86.06 85 SER A N 1
ATOM 712 C CA . SER A 1 85 ? -16.750 4.983 40.197 1.00 86.06 85 SER A CA 1
ATOM 713 C C . SER A 1 85 ? -16.193 6.270 40.811 1.00 86.06 85 SER A C 1
ATOM 715 O O . SER A 1 85 ? -16.924 7.246 40.939 1.00 86.06 85 SER A O 1
ATOM 717 N N . LYS A 1 86 ? -14.883 6.323 41.092 1.00 88.81 86 LYS A N 1
ATOM 718 C CA . LYS A 1 86 ? -14.214 7.532 41.604 1.00 88.81 86 LYS A CA 1
ATOM 719 C C . LYS A 1 86 ? -14.242 8.692 40.614 1.00 88.81 86 LYS A C 1
ATOM 721 O O . LYS A 1 86 ? -14.361 9.843 41.021 1.00 88.81 86 LYS A O 1
ATOM 726 N N . LEU A 1 87 ? -14.099 8.410 39.320 1.00 85.44 87 LEU A N 1
ATOM 727 C CA . LEU A 1 87 ? -14.194 9.434 38.281 1.00 85.44 87 LEU A CA 1
ATOM 728 C C . LEU A 1 87 ? -15.625 9.968 38.166 1.00 85.44 87 LEU A C 1
ATOM 730 O O . LEU A 1 87 ? -15.806 11.178 38.091 1.00 85.44 87 LEU A O 1
ATOM 734 N N . VAL A 1 88 ? -16.630 9.092 38.219 1.00 84.62 88 VAL A N 1
ATOM 735 C CA . VAL A 1 88 ? -18.042 9.495 38.216 1.00 84.62 88 VAL A CA 1
ATOM 736 C C . VAL A 1 88 ? -18.374 10.329 39.448 1.00 84.62 88 VAL A C 1
ATOM 738 O O . VAL A 1 88 ? -19.022 11.351 39.302 1.00 84.62 88 VAL A O 1
ATOM 741 N N . GLU A 1 89 ? -17.911 9.951 40.641 1.00 84.44 89 GLU A N 1
ATOM 742 C CA . GLU A 1 89 ? -18.092 10.750 41.862 1.00 84.44 89 GLU A CA 1
ATOM 743 C C . GLU A 1 89 ? -17.434 12.129 41.755 1.00 84.44 89 GLU A C 1
ATOM 745 O O . GLU A 1 89 ? -18.032 13.126 42.148 1.00 84.44 89 GLU A O 1
ATOM 750 N N . LYS A 1 90 ? -16.221 12.194 41.196 1.00 84.19 90 LYS A N 1
ATOM 751 C CA . LYS A 1 90 ? -15.446 13.435 41.094 1.00 84.19 90 LYS A CA 1
ATOM 752 C C . LYS A 1 90 ? -16.006 14.418 40.066 1.00 84.19 90 LYS A C 1
ATOM 754 O O . LYS A 1 90 ? -15.934 15.617 40.291 1.00 84.19 90 LYS A O 1
ATOM 759 N N . TYR A 1 91 ? -16.507 13.915 38.942 1.00 81.19 91 TYR A N 1
ATOM 760 C CA . TYR A 1 91 ? -16.932 14.731 37.800 1.00 81.19 91 TYR A CA 1
ATOM 761 C C . TYR A 1 91 ? -18.454 14.735 37.607 1.00 81.19 91 TYR A C 1
ATOM 763 O O . TYR A 1 91 ? -18.937 15.173 36.570 1.00 81.19 91 TYR A O 1
ATOM 771 N N . LYS A 1 92 ? -19.231 14.243 38.584 1.00 69.50 92 LYS A N 1
ATOM 772 C CA . LYS A 1 92 ? -20.696 14.132 38.483 1.00 69.50 92 LYS A CA 1
ATOM 773 C C . LYS A 1 92 ? -21.387 15.472 38.230 1.00 69.50 92 LYS A C 1
ATOM 775 O O . LYS A 1 92 ? -22.432 15.499 37.593 1.00 69.50 92 LYS A O 1
ATOM 780 N N . GLU A 1 93 ? -20.809 16.548 38.754 1.00 64.75 93 GLU A N 1
ATOM 781 C CA . GLU A 1 93 ? -21.345 17.907 38.658 1.00 64.75 93 GLU A CA 1
ATOM 782 C C . GLU A 1 93 ? -21.000 18.595 37.328 1.00 64.75 93 GLU A C 1
ATOM 784 O O . GLU A 1 93 ? -21.718 19.498 36.926 1.00 64.75 93 GLU A O 1
ATOM 789 N N . ASP A 1 94 ? -19.977 18.131 36.598 1.00 61.34 94 ASP A N 1
ATOM 790 C CA . ASP A 1 94 ? -19.556 18.731 35.318 1.00 61.34 94 ASP A CA 1
ATOM 791 C C . ASP A 1 94 ? -20.453 18.322 34.129 1.00 61.34 94 ASP A C 1
ATOM 793 O O . ASP A 1 94 ? -20.301 1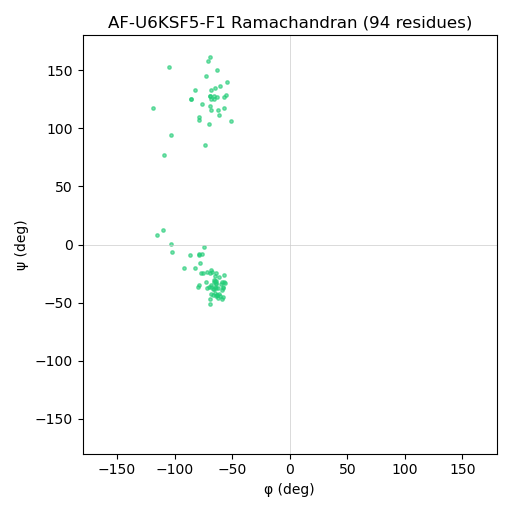8.841 33.023 1.00 61.34 94 ASP A O 1
ATOM 797 N N . TYR A 1 95 ? -21.367 17.366 34.335 1.00 52.78 95 TYR A N 1
ATOM 798 C CA . TYR A 1 95 ? -22.243 16.798 33.300 1.00 52.78 95 TYR A CA 1
ATOM 799 C C . TYR A 1 95 ? -23.746 17.075 33.522 1.00 52.78 95 TYR A C 1
ATOM 801 O O . TYR A 1 95 ? -24.565 16.502 32.799 1.00 52.78 95 TYR A O 1
ATOM 809 N N . VAL A 1 96 ? -24.114 17.918 34.498 1.00 48.53 96 VAL A N 1
ATOM 810 C CA . VAL A 1 96 ? -25.489 18.433 34.700 1.00 48.53 96 VAL A CA 1
ATOM 811 C C . VAL A 1 96 ? -25.574 19.858 34.174 1.00 48.53 96 VAL A C 1
ATOM 813 O O . VAL A 1 96 ? -26.541 20.140 33.434 1.00 48.53 96 VAL A O 1
#

Solvent-accessible surface area (backbone atoms only — not comparable to full-atom values): 6391 Å² total; per-residue (Å²): 134,85,87,75,81,81,82,82,78,76,87,76,74,91,68,55,70,64,74,75,61,64,76,75,60,57,42,78,70,44,82,51,66,68,58,32,71,67,47,52,83,94,48,55,71,70,63,41,50,69,69,60,50,68,77,80,52,48,63,69,58,51,52,53,54,58,69,67,45,78,72,78,82,75,78,71,50,80,66,55,51,55,51,50,52,53,49,48,69,72,48,54,75,83,77,113

pLDDT: mean 74.94, std 9.75, range [48.53, 88.81]

Sequence (96 aa):
MKRTRKRVLRVQSRRPKSARRGFYDLKKNCLDPILKKNYKNDKTLIQNKQLVDLKQHLHLLADDLQLRTPSPHKRLNEMETKIISKLVEKYKEDYV

Foldseek 3Di:
DDDDDDDDDDDDDPDDVCVVVVDDPVLVVDPDPLLSVQDDSVDDPVVSVVSDDVVVCVVVVVVVVVVVPPDDPDPDDPVRVVVVVVVCVVCVPVVD

Mean predicted aligned error: 17.19 Å

Organism: Eimeria tenella (NCBI:txid5802)

Secondary structure (DSSP, 8-state):
---PPPP-PPPPP-S-HHHHH----HHHH---HHHHHH--TTS-HHHHHHH--HHHHHHHHHHHHHHHSPPP--PPPHHHHHHHHHHHHHHTTTT-

Radius of gyration: 29.91 Å; Cα contacts (8 Å, |Δi|>4): 22; chains: 1; bounding box: 76×38×66 Å

Nearest PDB structures (foldseek):
  8fkq-assembly1_SZ  TM=2.383E-01  e=2.296E+00  Homo sapiens